Protein AF-A0A5C7R2Q8-F1 (afdb_monomer)

Solvent-accessible surface area (backbone atoms only — not comparable to full-atom values): 9046 Å² total; per-residue (Å²): 126,73,65,64,56,55,52,52,51,53,49,50,52,48,51,50,43,50,54,53,46,54,55,40,48,54,55,32,53,50,20,49,47,25,50,76,42,34,83,76,64,51,53,68,67,63,55,55,30,67,73,43,71,76,61,52,45,77,63,68,60,61,54,58,55,49,53,50,51,49,53,52,52,52,59,59,52,76,73,58,88,85,79,96,64,90,49,77,78,53,52,53,60,50,47,55,49,48,52,57,73,64,45,85,64,51,73,67,57,47,50,54,50,45,54,55,50,50,58,47,52,49,51,49,47,27,49,53,20,48,52,51,30,53,53,33,51,51,52,48,51,52,44,47,65,56,43,51,60,52,51,51,49,54,52,50,39,58,74,68,76,101

pLDDT: mean 80.29, std 17.43, range [36.62, 96.81]

Sequence (162 aa):
MKKTILEIYALAVCFAAVVCATVTLGFGLWSVLEIAMPEFTINGYTYARYQDNESFRPNKRRCADEDVAIAEATAATAATDGAATTADLTADANADKRARDCRMLSDIEITAEREKAWGRELREERRDGLQALVRCLLILLVNLLVFLPHWLLAKRARAAGI

Structure (mmCIF, N/CA/C/O backbone):
data_AF-A0A5C7R2Q8-F1
#
_entry.id   AF-A0A5C7R2Q8-F1
#
loop_
_atom_site.group_PDB
_atom_site.id
_atom_site.type_symbol
_atom_site.label_atom_id
_atom_site.label_alt_id
_atom_site.label_comp_id
_atom_site.label_asym_id
_atom_site.label_entity_id
_atom_site.label_seq_id
_atom_site.pdbx_PDB_ins_code
_atom_site.Cartn_x
_atom_site.Cartn_y
_atom_site.Cartn_z
_atom_site.occupancy
_atom_site.B_iso_or_equiv
_atom_site.auth_seq_id
_atom_site.auth_comp_id
_atom_site.auth_asym_id
_atom_site.auth_atom_id
_atom_site.pdbx_PDB_model_num
ATOM 1 N N . MET A 1 1 ? -32.222 -1.469 36.023 1.00 54.12 1 MET A N 1
ATOM 2 C CA . MET A 1 1 ? -32.206 -2.170 34.717 1.00 54.12 1 MET A CA 1
ATOM 3 C C . MET A 1 1 ? -31.692 -1.336 33.533 1.00 54.12 1 MET A C 1
ATOM 5 O O . MET A 1 1 ? -31.262 -1.934 32.566 1.00 54.12 1 MET A O 1
ATOM 9 N N . LYS A 1 2 ? -31.661 0.011 33.568 1.00 62.16 2 LYS A N 1
ATOM 10 C CA . LYS A 1 2 ? -31.110 0.822 32.451 1.00 62.16 2 LYS A CA 1
ATOM 11 C C . LYS A 1 2 ? -29.568 0.883 32.398 1.00 62.16 2 LYS A C 1
ATOM 13 O O . LYS A 1 2 ? -29.010 1.190 31.355 1.00 62.16 2 LYS A O 1
ATOM 18 N N . LYS A 1 3 ? -28.889 0.587 33.516 1.00 69.50 3 LYS A N 1
ATOM 19 C CA . LYS A 1 3 ? -27.421 0.665 33.647 1.00 69.50 3 LYS A CA 1
ATOM 20 C C . LYS A 1 3 ? -26.686 -0.446 32.881 1.00 69.50 3 LYS A C 1
ATOM 22 O O . LYS A 1 3 ? -25.746 -0.148 32.161 1.00 69.50 3 LYS A O 1
ATOM 27 N N . THR A 1 4 ? -27.192 -1.680 32.929 1.00 82.25 4 THR A N 1
ATOM 28 C CA . THR A 1 4 ? -26.605 -2.835 32.222 1.00 82.25 4 THR A CA 1
ATOM 29 C C . THR A 1 4 ? -26.627 -2.676 30.701 1.00 82.25 4 THR A C 1
ATOM 31 O O . THR A 1 4 ? -25.724 -3.128 30.010 1.00 82.25 4 THR A O 1
ATOM 34 N N . ILE A 1 5 ? -27.636 -1.987 30.163 1.00 85.81 5 ILE A N 1
ATOM 35 C CA . ILE A 1 5 ? -27.755 -1.730 28.725 1.00 85.81 5 ILE A CA 1
ATOM 36 C C . ILE A 1 5 ? -26.611 -0.822 28.238 1.00 85.81 5 ILE A C 1
ATOM 38 O O . ILE A 1 5 ? -25.979 -1.120 27.229 1.00 85.81 5 ILE A O 1
ATOM 42 N N . LEU A 1 6 ? -26.301 0.252 28.975 1.00 82.19 6 LEU A N 1
ATOM 43 C CA . LEU A 1 6 ? -25.202 1.171 28.648 1.00 82.19 6 LEU A CA 1
ATOM 44 C C . LEU A 1 6 ? -23.828 0.486 28.689 1.00 82.19 6 LEU A C 1
ATOM 46 O O . LEU A 1 6 ? -22.990 0.757 27.832 1.00 82.19 6 LEU A O 1
ATOM 50 N N . GLU A 1 7 ? -23.605 -0.417 29.644 1.00 83.19 7 GLU A N 1
ATOM 51 C CA . GLU A 1 7 ? -22.353 -1.178 29.747 1.00 83.19 7 GLU A CA 1
ATOM 52 C C . GLU A 1 7 ? -22.149 -2.122 28.563 1.00 83.19 7 GLU A C 1
ATOM 54 O O . GLU A 1 7 ? -21.062 -2.158 27.983 1.00 83.19 7 GLU A O 1
ATOM 59 N N . ILE A 1 8 ? -23.202 -2.843 28.163 1.00 88.69 8 ILE A N 1
ATOM 60 C CA . ILE A 1 8 ? -23.153 -3.742 27.007 1.00 88.69 8 ILE A CA 1
ATOM 61 C C . ILE A 1 8 ? -22.853 -2.947 25.730 1.00 88.69 8 ILE A C 1
ATOM 63 O O . ILE A 1 8 ? -21.995 -3.361 24.952 1.00 88.69 8 ILE A O 1
ATOM 67 N N . TYR A 1 9 ? -23.480 -1.780 25.536 1.00 88.81 9 TYR A N 1
ATOM 68 C CA . TYR A 1 9 ? -23.174 -0.914 24.392 1.00 88.81 9 TYR A CA 1
ATOM 69 C C . TYR A 1 9 ? -21.724 -0.425 24.404 1.00 88.81 9 TYR A C 1
ATOM 71 O O . TYR A 1 9 ? -21.048 -0.502 23.379 1.00 88.81 9 TYR A O 1
ATOM 79 N N . ALA A 1 10 ? -21.218 0.031 25.553 1.00 86.12 10 ALA A N 1
ATOM 80 C CA . ALA A 1 10 ? -19.840 0.503 25.663 1.00 86.12 10 ALA A CA 1
ATOM 81 C C . ALA A 1 10 ? -18.825 -0.609 25.349 1.00 86.12 10 ALA A C 1
ATOM 83 O O . ALA A 1 10 ? -17.842 -0.367 24.646 1.00 86.12 10 ALA A O 1
ATOM 84 N N . LEU A 1 11 ? -19.073 -1.835 25.823 1.00 87.69 11 LEU A N 1
ATOM 85 C CA . LEU A 1 11 ? -18.235 -2.995 25.517 1.00 87.69 11 LEU A CA 1
ATOM 86 C C . LEU A 1 11 ? -18.319 -3.395 24.041 1.00 87.69 11 LEU A C 1
ATOM 88 O O . LEU A 1 11 ? -17.282 -3.650 23.433 1.00 87.69 11 LEU A O 1
ATOM 92 N N . ALA A 1 12 ? -19.516 -3.403 23.453 1.00 91.06 12 ALA A N 1
ATOM 93 C CA . ALA A 1 12 ? -19.712 -3.744 22.046 1.00 91.06 12 ALA A CA 1
ATOM 94 C C . ALA A 1 12 ? -18.992 -2.760 21.109 1.00 91.06 12 ALA A C 1
ATOM 96 O O . ALA A 1 12 ? -18.298 -3.185 20.185 1.00 91.06 12 ALA A O 1
ATOM 97 N N . VAL A 1 13 ? -19.092 -1.453 21.375 1.00 89.94 13 VAL A N 1
ATOM 98 C CA . VAL A 1 13 ? -18.391 -0.421 20.593 1.00 89.94 13 VAL A CA 1
ATOM 99 C C . VAL A 1 13 ? -16.875 -0.538 20.762 1.00 89.94 13 VAL A C 1
ATOM 101 O O . VAL A 1 13 ? -16.148 -0.475 19.773 1.00 89.94 13 VAL A O 1
ATOM 104 N N . CYS A 1 14 ? -16.386 -0.771 21.985 1.00 90.06 14 CYS A N 1
ATOM 105 C CA . CYS A 1 14 ? -14.962 -1.024 22.222 1.00 90.06 14 CYS A CA 1
ATOM 106 C C . CYS A 1 14 ? -14.464 -2.259 21.463 1.00 90.06 14 CYS A C 1
ATOM 108 O O . CYS A 1 14 ? -13.407 -2.201 20.840 1.00 90.06 14 CYS A O 1
ATOM 110 N N . PHE A 1 15 ? -15.219 -3.358 21.482 1.00 93.06 15 PHE A N 1
ATOM 111 C CA . PHE A 1 15 ? -14.868 -4.572 20.749 1.00 93.06 15 PHE A CA 1
ATOM 112 C C . PHE A 1 15 ? -14.807 -4.317 19.239 1.00 93.06 15 PHE A C 1
ATOM 114 O O . PHE A 1 15 ? -13.812 -4.654 18.599 1.00 93.06 15 PHE A O 1
ATOM 121 N N . ALA A 1 16 ? -15.820 -3.652 18.679 1.00 92.75 16 ALA A N 1
ATOM 122 C CA . ALA A 1 16 ? -15.848 -3.297 17.264 1.00 92.75 16 ALA A CA 1
ATOM 123 C C . ALA A 1 16 ? -14.666 -2.393 16.865 1.00 92.75 16 ALA A C 1
ATOM 125 O O . ALA A 1 16 ? -14.032 -2.634 15.838 1.00 92.75 16 ALA A O 1
ATOM 126 N N . ALA A 1 17 ? -14.325 -1.398 17.691 1.00 92.00 17 ALA A N 1
ATOM 127 C CA . ALA A 1 17 ? -13.184 -0.514 17.455 1.00 92.00 17 ALA A CA 1
ATOM 128 C C . ALA A 1 17 ? -11.849 -1.276 17.471 1.00 92.00 17 ALA A C 1
ATOM 130 O O . ALA A 1 17 ? -10.999 -1.034 16.616 1.00 92.00 17 ALA A O 1
ATOM 131 N N . VAL A 1 18 ? -11.672 -2.228 18.395 1.00 92.56 18 VAL A N 1
ATOM 132 C CA . VAL A 1 18 ? -10.468 -3.073 18.454 1.00 92.56 18 VAL A CA 1
ATOM 133 C C . VAL A 1 18 ? -10.353 -3.942 17.205 1.00 92.56 18 VAL A C 1
ATOM 135 O O . VAL A 1 18 ? -9.305 -3.929 16.567 1.00 92.56 18 VAL A O 1
ATOM 138 N N . VAL A 1 19 ? -11.424 -4.636 16.806 1.00 96.19 19 VAL A N 1
ATOM 139 C CA . VAL A 1 19 ? -11.426 -5.466 15.587 1.00 96.19 19 VAL A CA 1
ATOM 140 C C . VAL A 1 19 ? -11.104 -4.622 14.351 1.00 96.19 19 VAL A C 1
ATOM 142 O O . VAL A 1 19 ? -10.249 -4.999 13.548 1.00 96.19 19 VAL A O 1
ATOM 145 N N . CYS A 1 20 ? -11.734 -3.452 14.221 1.00 94.62 20 CYS A N 1
ATOM 146 C CA . CYS A 1 20 ? -11.473 -2.518 13.128 1.00 94.62 20 CYS A CA 1
ATOM 147 C C . CYS A 1 20 ? -10.007 -2.051 13.111 1.00 94.62 20 CYS A C 1
ATOM 149 O O . CYS A 1 20 ? -9.361 -2.055 12.058 1.00 94.62 20 CYS A O 1
ATOM 151 N N . ALA A 1 21 ? -9.448 -1.710 14.275 1.00 92.75 21 ALA A N 1
ATOM 152 C CA . ALA A 1 21 ? -8.049 -1.318 14.404 1.00 92.75 21 ALA A CA 1
ATOM 153 C C . ALA A 1 21 ? -7.090 -2.461 14.032 1.00 92.75 21 ALA A C 1
ATOM 155 O O . ALA A 1 21 ? -6.118 -2.218 13.321 1.00 92.75 21 ALA A O 1
ATOM 156 N N . THR A 1 22 ? -7.371 -3.703 14.441 1.00 96.38 22 THR A N 1
ATOM 157 C CA . THR A 1 22 ? -6.558 -4.879 14.087 1.00 96.38 22 THR A CA 1
ATOM 158 C C . THR A 1 22 ? -6.521 -5.107 12.579 1.00 96.38 22 THR A C 1
ATOM 160 O O . THR A 1 22 ? -5.442 -5.272 12.012 1.00 96.38 22 THR A O 1
ATOM 163 N N . VAL A 1 23 ? -7.679 -5.068 11.914 1.00 96.69 23 VAL A N 1
ATOM 164 C CA . VAL A 1 23 ? -7.761 -5.227 10.453 1.00 96.69 23 VAL A CA 1
ATOM 165 C C . VAL A 1 23 ? -7.007 -4.098 9.743 1.00 96.69 23 VAL A C 1
ATOM 167 O O . VAL A 1 23 ? -6.206 -4.355 8.847 1.00 96.69 23 VAL A O 1
ATOM 170 N N . THR A 1 24 ? -7.192 -2.853 10.190 1.00 95.75 24 THR A N 1
ATOM 171 C CA . THR A 1 24 ? -6.506 -1.682 9.617 1.00 95.75 24 THR A CA 1
ATOM 172 C C . THR A 1 24 ? -4.989 -1.757 9.803 1.00 95.75 24 THR A C 1
ATOM 174 O O . THR A 1 24 ? -4.243 -1.396 8.897 1.00 95.75 24 THR A O 1
ATOM 177 N N . LEU A 1 25 ? -4.513 -2.264 10.944 1.00 94.31 25 LEU A N 1
ATOM 178 C CA . LEU A 1 25 ? -3.086 -2.491 11.183 1.00 94.31 25 LEU A CA 1
ATOM 179 C C . LEU A 1 25 ? -2.500 -3.541 10.238 1.00 94.31 25 LEU A C 1
ATOM 181 O O . LEU A 1 25 ? -1.382 -3.352 9.768 1.00 94.31 25 LEU A O 1
ATOM 185 N N . GLY A 1 26 ? -3.244 -4.605 9.921 1.00 95.50 26 GLY A N 1
ATOM 186 C CA . GLY A 1 26 ? -2.819 -5.597 8.930 1.00 95.50 26 GLY A CA 1
ATOM 187 C C . GLY A 1 26 ? -2.566 -4.967 7.557 1.00 95.50 26 GLY A C 1
ATOM 188 O O . GLY A 1 26 ? -1.489 -5.134 6.985 1.00 95.50 26 GLY A O 1
ATOM 189 N N . PHE A 1 27 ? -3.515 -4.163 7.070 1.00 94.25 27 PHE A N 1
ATOM 190 C CA . PHE A 1 27 ? -3.357 -3.424 5.811 1.00 94.25 27 PHE A CA 1
ATOM 191 C C . PHE A 1 27 ? -2.250 -2.365 5.874 1.00 94.25 27 PHE A C 1
ATOM 193 O O . PHE A 1 27 ? -1.485 -2.206 4.922 1.00 94.25 27 PHE A O 1
ATOM 200 N N . GLY A 1 28 ? -2.126 -1.662 7.001 1.00 94.44 28 GLY A N 1
ATOM 201 C CA . GLY A 1 28 ? -1.070 -0.674 7.210 1.00 94.44 28 GLY A CA 1
ATOM 202 C C . GLY A 1 28 ? 0.323 -1.301 7.175 1.00 94.44 28 GLY A C 1
ATOM 203 O O . GLY A 1 28 ? 1.227 -0.747 6.554 1.00 94.44 28 GLY A O 1
ATOM 204 N N . LEU A 1 29 ? 0.489 -2.482 7.776 1.00 95.25 29 LEU A N 1
ATOM 205 C CA . LEU A 1 29 ? 1.751 -3.219 7.748 1.00 95.25 29 LEU A CA 1
ATOM 206 C C . LEU A 1 29 ? 2.108 -3.672 6.329 1.00 95.25 29 LEU A C 1
ATOM 208 O O . LEU A 1 29 ? 3.256 -3.518 5.918 1.00 95.25 29 LEU A O 1
ATOM 212 N N . TRP A 1 30 ? 1.128 -4.168 5.568 1.00 93.69 30 TRP A N 1
ATOM 213 C CA . TRP A 1 30 ? 1.326 -4.489 4.153 1.00 93.69 30 TRP A CA 1
ATOM 214 C C . TRP A 1 30 ? 1.775 -3.261 3.349 1.00 93.69 30 TRP A C 1
ATOM 216 O O . TRP A 1 30 ? 2.762 -3.325 2.623 1.00 93.69 30 TRP A O 1
ATOM 226 N N . SER A 1 31 ? 1.129 -2.114 3.574 1.00 92.75 31 SER A N 1
ATOM 227 C CA . SER A 1 31 ? 1.487 -0.849 2.915 1.00 92.75 31 SER A CA 1
ATOM 228 C C . SER A 1 31 ? 2.922 -0.409 3.251 1.00 92.75 31 SER A C 1
ATOM 230 O O . SER A 1 31 ? 3.621 0.154 2.415 1.00 92.75 31 SER A O 1
ATOM 232 N N . VAL A 1 32 ? 3.405 -0.680 4.471 1.00 94.12 32 VAL A N 1
ATOM 233 C CA . VAL A 1 32 ? 4.803 -0.406 4.852 1.00 94.12 32 VAL A CA 1
ATOM 234 C C . VAL A 1 32 ? 5.776 -1.311 4.095 1.00 94.12 32 VAL A C 1
ATOM 236 O O . VAL A 1 32 ? 6.825 -0.832 3.662 1.00 94.12 32 VAL A O 1
ATOM 239 N N . LEU A 1 33 ? 5.441 -2.593 3.913 1.00 93.44 33 LEU A N 1
ATOM 240 C CA . LEU A 1 33 ? 6.262 -3.518 3.127 1.00 93.44 33 LEU A CA 1
ATOM 241 C C . LEU A 1 33 ? 6.363 -3.076 1.663 1.00 93.44 33 LEU A C 1
ATOM 243 O O . LEU A 1 33 ? 7.461 -3.080 1.118 1.00 93.44 33 LEU A O 1
ATOM 247 N N . GLU A 1 34 ? 5.260 -2.624 1.068 1.00 92.62 34 GLU A N 1
ATOM 248 C CA . GLU A 1 34 ? 5.205 -2.084 -0.299 1.00 92.62 34 GLU A CA 1
ATOM 249 C C . GLU A 1 34 ? 6.098 -0.843 -0.477 1.00 92.62 34 GLU A C 1
ATOM 251 O O . GLU A 1 34 ? 6.836 -0.718 -1.454 1.00 92.62 34 GLU A O 1
ATOM 256 N N . ILE A 1 35 ? 6.132 0.050 0.517 1.00 93.06 35 ILE A N 1
ATOM 257 C CA . ILE A 1 35 ? 7.005 1.234 0.492 1.00 93.06 35 ILE A CA 1
ATOM 258 C C . ILE A 1 35 ? 8.483 0.848 0.669 1.00 93.06 35 ILE A C 1
ATOM 260 O O . ILE A 1 35 ? 9.359 1.395 -0.011 1.00 93.06 35 ILE A O 1
ATOM 264 N N . ALA A 1 36 ? 8.771 -0.062 1.605 1.00 94.31 36 ALA A N 1
ATOM 265 C CA . ALA A 1 36 ? 10.135 -0.451 1.957 1.00 94.31 36 ALA A CA 1
ATOM 266 C C . ALA A 1 36 ? 10.786 -1.337 0.883 1.00 94.31 36 ALA A C 1
ATOM 268 O O . ALA A 1 36 ? 11.966 -1.161 0.575 1.00 94.31 36 ALA A O 1
ATOM 269 N N . MET A 1 37 ? 10.021 -2.266 0.306 1.00 93.75 37 MET A N 1
ATOM 270 C CA . MET A 1 37 ? 10.486 -3.302 -0.621 1.00 93.75 37 MET A CA 1
ATOM 271 C C . MET A 1 37 ? 9.539 -3.435 -1.832 1.00 93.75 37 MET A C 1
ATOM 273 O O . MET A 1 37 ? 8.933 -4.492 -2.020 1.00 93.75 37 MET A O 1
ATOM 277 N N . PRO A 1 38 ? 9.437 -2.401 -2.692 1.00 92.44 38 PRO A N 1
ATOM 278 C CA . PRO A 1 38 ? 8.518 -2.406 -3.838 1.00 92.44 38 PRO A CA 1
ATOM 279 C C . PRO A 1 38 ? 8.820 -3.513 -4.861 1.00 92.44 38 PRO A C 1
ATOM 281 O O . PRO A 1 38 ? 7.939 -3.950 -5.591 1.00 92.44 38 PRO A O 1
ATOM 284 N N . GLU A 1 39 ? 10.060 -4.015 -4.906 1.00 90.81 39 GLU A N 1
ATOM 285 C CA . GLU A 1 39 ? 10.442 -5.113 -5.804 1.00 90.81 39 GLU A CA 1
ATOM 286 C C . GLU A 1 39 ? 9.777 -6.449 -5.446 1.00 90.81 39 GLU A C 1
ATOM 288 O O . GLU A 1 39 ? 9.640 -7.307 -6.312 1.00 90.81 39 GLU A O 1
ATOM 293 N N . PHE A 1 40 ? 9.368 -6.642 -4.188 1.00 91.44 40 PHE A N 1
ATOM 294 C CA . PHE A 1 40 ? 8.678 -7.861 -3.760 1.00 91.44 40 PHE A CA 1
ATOM 295 C C . PHE A 1 40 ? 7.166 -7.787 -4.004 1.00 91.44 40 PHE A C 1
ATOM 297 O O . PHE A 1 40 ? 6.516 -8.818 -4.163 1.00 91.44 40 PHE A O 1
ATOM 304 N N . THR A 1 41 ? 6.598 -6.579 -4.010 1.00 92.69 41 THR A N 1
ATOM 305 C CA . THR A 1 41 ? 5.151 -6.363 -4.160 1.00 92.69 41 THR A CA 1
ATOM 306 C C . THR A 1 41 ? 4.714 -6.192 -5.607 1.00 92.69 41 THR A C 1
ATOM 308 O O . THR A 1 41 ? 3.554 -6.455 -5.919 1.00 92.69 41 THR A O 1
ATOM 311 N N . ILE A 1 42 ? 5.632 -5.804 -6.493 1.00 94.06 42 ILE A N 1
ATOM 312 C CA . ILE A 1 42 ? 5.355 -5.669 -7.920 1.00 94.06 42 ILE A CA 1
ATOM 313 C C . ILE A 1 42 ? 4.888 -7.000 -8.522 1.00 94.06 42 ILE A C 1
ATOM 315 O O . ILE A 1 42 ? 5.361 -8.083 -8.162 1.00 94.06 42 ILE A O 1
ATOM 319 N N . ASN A 1 43 ? 3.952 -6.941 -9.470 1.00 93.62 43 ASN A N 1
ATOM 320 C CA . ASN A 1 43 ? 3.437 -8.171 -10.062 1.00 93.62 43 ASN A CA 1
ATOM 321 C C . ASN A 1 43 ? 4.539 -8.902 -10.866 1.00 93.62 43 ASN A C 1
ATOM 323 O O . ASN A 1 43 ? 5.389 -8.279 -11.509 1.00 93.62 43 ASN A O 1
ATOM 327 N N . GLY A 1 44 ? 4.488 -10.237 -10.879 1.00 93.38 44 GLY A N 1
ATOM 328 C CA . GLY A 1 44 ? 5.516 -11.061 -11.523 1.00 93.38 44 GLY A CA 1
ATOM 329 C C . GLY A 1 44 ? 5.648 -10.861 -13.038 1.00 93.38 44 GLY A C 1
ATOM 330 O O . GLY A 1 44 ? 6.747 -10.985 -13.569 1.00 93.38 44 GLY A O 1
ATOM 331 N N . TYR A 1 45 ? 4.566 -10.507 -13.736 1.00 91.50 45 TYR A N 1
ATOM 332 C CA . TYR A 1 45 ? 4.601 -10.165 -15.161 1.00 91.50 45 TYR A CA 1
ATOM 333 C C . TYR A 1 45 ? 5.351 -8.851 -15.407 1.00 91.50 45 TYR A C 1
ATOM 335 O O . TYR A 1 45 ? 6.207 -8.786 -16.289 1.00 91.50 45 TYR A O 1
ATOM 343 N N . THR A 1 46 ? 5.079 -7.822 -14.604 1.00 92.12 46 THR A N 1
ATOM 344 C CA . THR A 1 46 ? 5.794 -6.546 -14.665 1.00 92.12 46 THR A CA 1
ATOM 345 C C . THR A 1 46 ? 7.267 -6.759 -14.334 1.00 92.12 46 THR A C 1
ATOM 347 O O . THR A 1 46 ? 8.116 -6.326 -15.106 1.00 92.12 46 THR A O 1
ATOM 350 N N . TYR A 1 47 ? 7.584 -7.505 -13.272 1.00 94.19 47 TYR A N 1
ATOM 351 C CA . TYR A 1 47 ? 8.965 -7.855 -12.928 1.00 94.19 47 TYR A CA 1
ATOM 352 C C . TYR A 1 47 ? 9.692 -8.552 -14.085 1.00 94.19 47 TYR A C 1
ATOM 354 O O . TYR A 1 47 ? 10.744 -8.085 -14.519 1.00 94.19 47 TYR A O 1
ATOM 362 N N . ALA A 1 48 ? 9.112 -9.630 -14.626 1.00 93.12 48 ALA A N 1
ATOM 363 C CA . ALA A 1 48 ? 9.691 -10.399 -15.728 1.00 93.12 48 ALA A CA 1
ATOM 364 C C . ALA A 1 48 ? 9.928 -9.543 -16.980 1.00 93.12 48 ALA A C 1
ATOM 366 O O . ALA A 1 48 ? 10.965 -9.669 -17.627 1.00 93.12 48 ALA A O 1
ATOM 367 N N . ARG A 1 49 ? 9.018 -8.611 -17.285 1.00 91.19 49 ARG A N 1
ATOM 368 C CA . ARG A 1 49 ? 9.142 -7.707 -18.435 1.00 91.19 49 ARG A CA 1
ATOM 369 C C . ARG A 1 49 ? 10.384 -6.811 -18.376 1.00 91.19 49 ARG A C 1
ATOM 371 O O . ARG A 1 49 ? 10.898 -6.437 -19.426 1.00 91.19 49 ARG A O 1
ATOM 378 N N . TYR A 1 50 ? 10.853 -6.452 -17.183 1.00 93.38 50 TYR A N 1
ATOM 379 C CA . TYR A 1 50 ? 12.010 -5.570 -17.002 1.00 93.38 50 TYR A CA 1
ATOM 380 C C . TYR A 1 50 ? 13.341 -6.318 -16.803 1.00 93.38 50 TYR A C 1
ATOM 382 O O . TYR A 1 50 ? 14.375 -5.658 -16.706 1.00 93.38 50 TYR A O 1
ATOM 390 N N . GLN A 1 51 ? 13.352 -7.658 -16.773 1.00 92.94 51 GLN A N 1
ATOM 391 C CA . GLN A 1 51 ? 14.582 -8.442 -16.568 1.00 92.94 51 GLN A CA 1
ATOM 392 C C . GLN A 1 51 ? 15.497 -8.470 -17.792 1.00 92.94 51 GLN A C 1
ATOM 394 O O . GLN A 1 51 ? 16.720 -8.431 -17.663 1.00 92.94 51 GLN A O 1
ATOM 399 N N . ASP A 1 52 ? 14.922 -8.521 -18.990 1.00 91.69 52 ASP A N 1
ATOM 400 C CA . ASP A 1 52 ? 15.684 -8.677 -20.221 1.00 91.69 52 ASP A CA 1
ATOM 401 C C . ASP A 1 52 ? 15.197 -7.712 -21.317 1.00 91.69 52 ASP A C 1
ATOM 403 O O . ASP A 1 52 ? 14.100 -7.151 -21.264 1.00 91.69 52 ASP A O 1
ATOM 407 N N . ASN A 1 53 ? 16.068 -7.436 -22.292 1.00 90.44 53 ASN A N 1
ATOM 408 C CA . ASN A 1 53 ? 15.743 -6.511 -23.380 1.00 90.44 53 ASN A CA 1
ATOM 409 C C . ASN A 1 53 ? 14.752 -7.115 -24.381 1.00 90.44 53 ASN A C 1
ATOM 411 O O . ASN A 1 53 ? 14.059 -6.357 -25.053 1.00 90.44 53 ASN A O 1
ATOM 415 N N . GLU A 1 54 ? 14.664 -8.439 -24.506 1.00 87.31 54 GLU A N 1
ATOM 416 C CA . GLU A 1 54 ? 13.758 -9.089 -25.460 1.00 87.31 54 GLU A CA 1
ATOM 417 C C . GLU A 1 54 ? 12.295 -8.997 -25.006 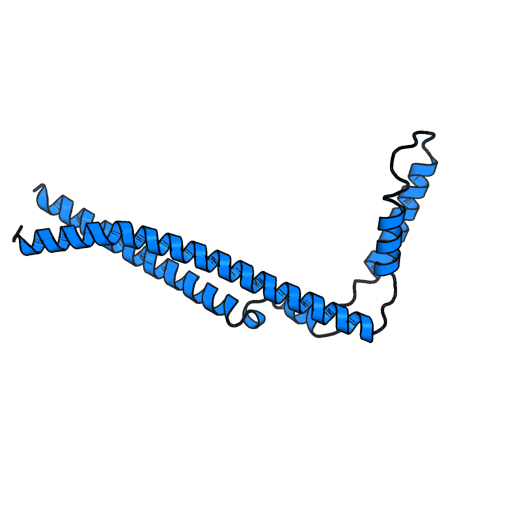1.00 87.31 54 GLU A C 1
ATOM 419 O O . GLU A 1 54 ? 11.421 -8.680 -25.811 1.00 87.31 54 GLU A O 1
ATOM 424 N N . SER A 1 55 ? 12.055 -9.178 -23.711 1.00 87.62 55 SER A N 1
ATOM 425 C CA . SER A 1 55 ? 10.785 -9.051 -23.001 1.00 87.62 55 SER A CA 1
ATOM 426 C C . SER A 1 55 ? 10.346 -7.595 -22.868 1.00 87.62 55 SER A C 1
ATOM 428 O O . SER A 1 55 ? 9.151 -7.296 -22.944 1.00 87.62 55 SER A O 1
ATOM 430 N N . PHE A 1 56 ? 11.293 -6.667 -22.683 1.00 88.25 56 PHE A N 1
ATOM 431 C CA . PHE A 1 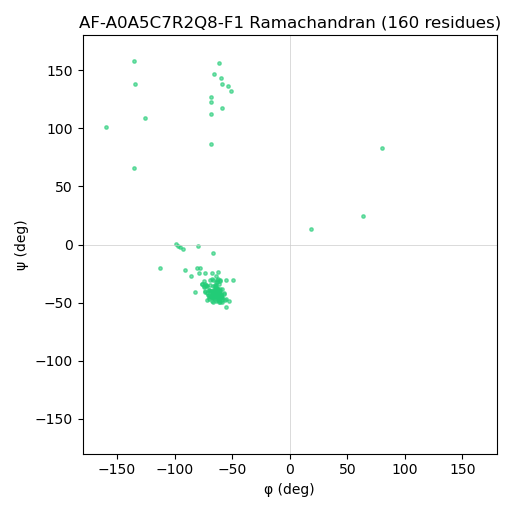56 ? 10.981 -5.239 -22.609 1.00 88.25 56 PHE A CA 1
ATOM 432 C C . PHE A 1 56 ? 10.611 -4.648 -23.975 1.00 88.25 56 PHE A C 1
ATOM 434 O O . PHE A 1 56 ? 9.753 -3.759 -24.043 1.00 88.25 56 PHE A O 1
ATOM 441 N N . ARG A 1 57 ? 11.248 -5.137 -25.052 1.00 83.88 57 ARG A N 1
ATOM 442 C CA . ARG A 1 57 ? 11.072 -4.619 -26.413 1.00 83.88 57 ARG A CA 1
ATOM 443 C C . ARG A 1 57 ? 9.585 -4.539 -26.780 1.00 83.88 57 ARG A C 1
ATOM 445 O O . ARG A 1 57 ? 8.840 -5.503 -26.586 1.00 83.88 57 ARG A O 1
ATOM 452 N N . PRO A 1 58 ? 9.127 -3.404 -27.338 1.00 70.69 58 PRO A N 1
ATOM 453 C CA . PRO A 1 58 ? 7.762 -3.301 -27.824 1.00 70.69 58 PRO A CA 1
ATOM 454 C C . PRO A 1 58 ? 7.509 -4.375 -28.891 1.00 70.69 58 PRO A C 1
ATOM 456 O O . PRO A 1 58 ? 8.360 -4.663 -29.734 1.00 70.69 58 PRO A O 1
ATOM 459 N N . ASN A 1 59 ? 6.333 -5.006 -28.831 1.00 65.44 59 ASN A N 1
ATOM 460 C CA . ASN A 1 59 ? 5.961 -6.072 -29.755 1.00 65.44 59 ASN A CA 1
ATOM 461 C C . ASN A 1 59 ? 5.989 -5.551 -31.202 1.00 65.44 59 ASN A C 1
ATOM 463 O O . ASN A 1 59 ? 5.179 -4.698 -31.561 1.00 65.44 59 ASN A O 1
ATOM 467 N N . LYS A 1 60 ? 6.868 -6.128 -32.035 1.00 58.19 60 LYS A N 1
ATOM 468 C CA . LYS A 1 60 ? 7.011 -5.827 -33.473 1.00 58.19 60 LYS A CA 1
ATOM 469 C C . LYS A 1 60 ? 5.689 -5.828 -34.248 1.00 58.19 60 LYS A C 1
ATOM 471 O O . LYS A 1 60 ? 5.575 -5.098 -35.225 1.00 58.19 60 LYS A O 1
ATOM 476 N N . ARG A 1 61 ? 4.699 -6.632 -33.833 1.00 54.34 61 ARG A N 1
ATOM 477 C CA . ARG A 1 61 ? 3.384 -6.688 -34.499 1.00 54.34 61 ARG A CA 1
ATOM 478 C C . ARG A 1 61 ? 2.639 -5.364 -34.408 1.00 54.34 61 ARG A C 1
ATOM 480 O O . ARG A 1 61 ? 2.017 -4.960 -35.372 1.00 54.34 61 ARG A O 1
ATOM 487 N N . ARG A 1 62 ? 2.781 -4.643 -33.293 1.00 55.56 62 ARG A N 1
ATOM 488 C CA . ARG A 1 62 ? 2.081 -3.374 -33.087 1.00 55.56 62 ARG A CA 1
ATOM 489 C C . ARG A 1 62 ? 2.521 -2.302 -34.086 1.00 55.56 62 ARG A C 1
ATOM 491 O O . ARG A 1 62 ? 1.690 -1.522 -34.502 1.00 55.56 62 ARG A O 1
ATOM 498 N N . CYS A 1 63 ? 3.777 -2.317 -34.526 1.00 57.78 63 CYS A N 1
ATOM 499 C CA . CYS A 1 63 ? 4.253 -1.433 -35.591 1.00 57.78 63 CYS A CA 1
ATOM 500 C C . CYS A 1 63 ? 3.666 -1.828 -36.959 1.00 57.78 63 CYS A C 1
ATOM 502 O O . CYS A 1 63 ? 3.137 -0.981 -37.664 1.00 57.78 63 CYS A O 1
ATOM 504 N N . ALA A 1 64 ? 3.687 -3.122 -37.297 1.00 53.75 64 ALA A N 1
ATOM 505 C CA . ALA A 1 64 ? 3.210 -3.618 -38.591 1.00 53.75 64 ALA A CA 1
ATOM 506 C C . ALA A 1 64 ? 1.681 -3.521 -38.761 1.00 53.75 64 ALA A C 1
ATOM 508 O O . ALA A 1 64 ? 1.202 -3.171 -39.835 1.00 53.75 64 ALA A O 1
ATOM 509 N N . ASP A 1 65 ? 0.914 -3.805 -37.709 1.00 57.38 65 ASP A N 1
ATOM 510 C CA . ASP A 1 65 ? -0.552 -3.766 -37.735 1.00 57.38 65 ASP A CA 1
ATOM 511 C C . ASP A 1 65 ? -1.072 -2.312 -37.734 1.00 57.38 65 ASP A C 1
ATOM 513 O O . ASP A 1 65 ? -2.107 -2.010 -38.328 1.00 57.38 65 ASP A O 1
ATOM 517 N N . GLU A 1 66 ? -0.339 -1.386 -37.104 1.00 56.81 66 GLU A N 1
ATOM 518 C CA . GLU A 1 66 ? -0.665 0.046 -37.075 1.00 56.81 66 GLU A CA 1
ATOM 519 C C . GLU A 1 66 ? -0.321 0.726 -38.415 1.00 56.81 66 GLU A C 1
ATOM 521 O O . GLU A 1 66 ? -1.098 1.558 -38.881 1.00 56.81 66 GLU A O 1
ATOM 526 N N . ASP A 1 67 ? 0.743 0.295 -39.106 1.00 58.03 67 ASP A N 1
ATOM 527 C CA . ASP A 1 67 ? 1.037 0.693 -40.494 1.00 58.03 67 ASP A CA 1
ATOM 528 C C . ASP A 1 67 ? -0.083 0.259 -41.466 1.00 58.03 67 ASP A C 1
ATOM 530 O O . ASP A 1 67 ? -0.486 1.032 -42.341 1.00 58.03 67 ASP A O 1
ATOM 534 N N . VAL A 1 68 ? -0.642 -0.947 -41.283 1.00 60.28 68 VAL A N 1
ATOM 535 C CA . VAL A 1 68 ? -1.792 -1.459 -42.058 1.00 60.28 68 VAL A CA 1
ATOM 536 C C . VAL A 1 68 ? -3.062 -0.653 -41.760 1.00 60.28 68 VAL A C 1
ATOM 538 O O . VAL A 1 68 ? -3.737 -0.211 -42.688 1.00 60.28 68 VAL A O 1
ATOM 541 N N . ALA A 1 69 ? -3.358 -0.375 -40.487 1.00 59.84 69 ALA A N 1
ATOM 542 C CA . ALA A 1 69 ? -4.523 0.422 -40.097 1.00 59.84 69 ALA A CA 1
ATOM 543 C C . ALA A 1 69 ? -4.435 1.884 -40.582 1.00 59.84 69 ALA A C 1
ATOM 545 O O . ALA A 1 69 ? -5.445 2.484 -40.954 1.00 59.84 69 ALA A O 1
ATOM 546 N N . ILE A 1 70 ? -3.233 2.471 -40.618 1.00 61.19 70 ILE A N 1
ATOM 547 C CA . ILE A 1 70 ? -3.008 3.814 -41.173 1.00 61.19 70 ILE A CA 1
ATOM 548 C C . ILE A 1 70 ? -3.167 3.802 -42.697 1.00 61.19 70 ILE A C 1
ATOM 550 O O . ILE A 1 70 ? -3.755 4.741 -43.237 1.00 61.19 70 ILE A O 1
ATOM 554 N N . ALA A 1 71 ? -2.698 2.762 -43.394 1.00 60.00 71 ALA A N 1
ATOM 555 C CA . ALA A 1 71 ? -2.923 2.596 -44.832 1.00 60.00 71 ALA A CA 1
ATOM 556 C C . ALA A 1 71 ?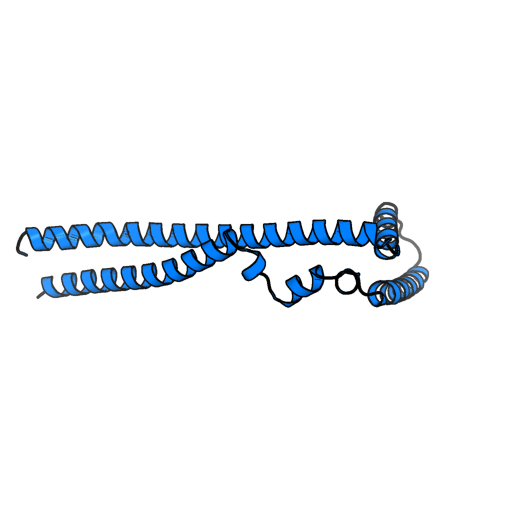 -4.423 2.481 -45.164 1.00 60.00 71 ALA A C 1
ATOM 558 O O . ALA A 1 71 ? -4.900 3.112 -46.107 1.00 60.00 71 ALA A O 1
ATOM 559 N N . GLU A 1 72 ? -5.190 1.759 -44.346 1.00 58.72 72 GLU A N 1
ATOM 560 C CA . GLU A 1 72 ? -6.648 1.661 -44.487 1.00 58.72 72 GLU A CA 1
ATOM 561 C C . GLU A 1 72 ? -7.349 2.998 -44.186 1.00 58.72 72 GLU A C 1
ATOM 563 O O . GLU A 1 72 ? -8.227 3.424 -44.938 1.00 58.72 72 GLU A O 1
ATOM 568 N N . ALA A 1 73 ? -6.931 3.717 -43.139 1.00 57.44 73 ALA A N 1
ATOM 569 C CA . ALA A 1 73 ? -7.498 5.020 -42.785 1.00 57.44 73 ALA A CA 1
ATOM 570 C C . ALA A 1 73 ? -7.144 6.135 -43.794 1.00 57.44 73 ALA A C 1
ATOM 572 O O . ALA A 1 73 ? -7.971 7.014 -44.056 1.00 57.44 73 ALA A O 1
ATOM 573 N N . THR A 1 74 ? -5.945 6.103 -44.390 1.00 59.72 74 THR A N 1
ATOM 574 C CA . THR A 1 74 ? -5.534 7.029 -45.466 1.00 59.72 74 THR A CA 1
ATOM 575 C C . THR A 1 74 ? -6.233 6.713 -46.789 1.00 59.72 74 THR A C 1
ATOM 577 O O . THR A 1 74 ? -6.659 7.637 -47.483 1.00 59.72 74 THR A O 1
ATOM 580 N N . ALA A 1 75 ? -6.470 5.434 -47.099 1.00 56.53 75 ALA A N 1
ATOM 581 C CA . ALA A 1 75 ? -7.315 5.030 -48.226 1.00 56.53 75 ALA A CA 1
ATOM 582 C C . ALA A 1 75 ? -8.786 5.461 -48.045 1.00 56.53 75 ALA A C 1
ATOM 584 O O . ALA A 1 75 ? -9.425 5.874 -49.010 1.00 56.53 75 ALA A O 1
ATOM 585 N N . ALA A 1 76 ? -9.313 5.427 -46.815 1.00 54.12 76 ALA A N 1
ATOM 586 C CA . ALA A 1 76 ? -10.672 5.875 -46.504 1.00 54.12 76 ALA A CA 1
ATOM 587 C C . ALA A 1 76 ? -10.840 7.409 -46.529 1.00 54.12 76 ALA A C 1
ATOM 589 O O . ALA A 1 76 ? -11.891 7.902 -46.934 1.00 54.12 76 ALA A O 1
ATOM 590 N N . THR A 1 77 ? -9.818 8.178 -46.135 1.00 52.50 77 THR A N 1
ATOM 591 C CA . THR A 1 77 ? -9.853 9.658 -46.150 1.00 52.50 77 THR A CA 1
ATOM 592 C C . THR A 1 77 ? -9.617 10.257 -47.538 1.00 52.50 77 THR A C 1
ATOM 594 O O . THR A 1 77 ? -10.144 11.330 -47.825 1.00 52.50 77 THR A O 1
ATOM 597 N N . ALA A 1 78 ? -8.933 9.544 -48.442 1.00 51.19 78 ALA A N 1
ATOM 598 C CA . ALA A 1 78 ? -8.812 9.924 -49.854 1.00 51.19 78 ALA A CA 1
ATOM 599 C C . ALA A 1 78 ? -10.145 9.866 -50.637 1.00 51.19 78 ALA A C 1
ATOM 601 O O . ALA A 1 78 ? -10.197 10.302 -51.784 1.00 51.19 78 ALA A O 1
ATOM 602 N N . ALA A 1 79 ? -11.219 9.345 -50.028 1.00 51.59 79 ALA A N 1
ATOM 603 C CA . ALA A 1 79 ? -12.552 9.248 -50.624 1.00 51.59 79 ALA A CA 1
ATOM 604 C C . ALA A 1 79 ? -13.526 10.368 -50.190 1.00 51.59 79 ALA A C 1
ATOM 606 O O . ALA A 1 79 ? -14.677 10.368 -50.628 1.00 51.59 79 ALA A O 1
ATOM 607 N N . THR A 1 80 ? -13.105 11.320 -49.347 1.00 50.97 80 THR A N 1
ATOM 608 C CA . THR A 1 80 ? -13.950 12.439 -48.885 1.00 50.97 80 THR A CA 1
ATOM 609 C C . THR A 1 80 ? -13.290 13.789 -49.152 1.00 50.97 80 THR A C 1
ATOM 611 O O . THR A 1 80 ? -12.325 14.160 -48.485 1.00 50.97 80 THR A O 1
ATOM 614 N N . ASP A 1 81 ? -13.833 14.535 -50.113 1.00 43.53 81 ASP A N 1
ATOM 615 C CA . ASP A 1 81 ? -13.385 15.880 -50.472 1.00 43.53 81 ASP A CA 1
ATOM 616 C C . ASP A 1 81 ? -13.681 16.913 -49.365 1.00 43.53 81 ASP A C 1
ATOM 618 O O . ASP A 1 81 ? -14.825 17.105 -48.956 1.00 43.53 81 ASP A O 1
ATOM 622 N N . GLY A 1 82 ? -12.639 17.646 -48.956 1.00 51.88 82 GLY A N 1
ATOM 623 C CA . GLY A 1 82 ? -12.723 19.072 -48.620 1.00 51.88 82 GLY A CA 1
ATOM 624 C C . GLY A 1 82 ? -13.270 19.484 -47.247 1.00 51.88 82 GLY A C 1
ATOM 625 O O . GLY A 1 82 ? -14.387 19.979 -47.154 1.00 51.88 82 GLY A O 1
ATOM 626 N N . ALA A 1 83 ? -12.426 19.466 -46.209 1.00 36.62 83 ALA A N 1
ATOM 627 C CA . ALA A 1 83 ? -12.518 20.417 -45.089 1.00 36.62 83 ALA A CA 1
ATOM 628 C C . ALA A 1 83 ? -11.186 20.503 -44.321 1.00 36.62 83 ALA A C 1
ATOM 630 O O . ALA A 1 83 ? -10.857 19.648 -43.500 1.00 36.62 83 ALA A O 1
ATOM 631 N N . ALA A 1 84 ? -10.411 21.559 -44.580 1.00 46.84 84 ALA A N 1
ATOM 632 C CA . ALA A 1 84 ? -9.183 21.858 -43.853 1.00 46.84 84 ALA A CA 1
ATOM 633 C C . ALA A 1 84 ? -9.499 22.264 -42.401 1.00 46.84 84 ALA A C 1
ATOM 635 O O . ALA A 1 84 ? -10.070 23.323 -42.147 1.00 46.84 84 ALA A O 1
ATOM 636 N N . THR A 1 85 ? -9.105 21.432 -41.441 1.00 44.75 85 THR A N 1
ATOM 637 C CA . THR A 1 85 ? -9.062 21.760 -40.006 1.00 44.75 85 THR A CA 1
ATOM 638 C C . THR A 1 85 ? -7.738 21.269 -39.443 1.00 44.75 85 THR A C 1
ATOM 640 O O . THR A 1 85 ? -7.314 20.199 -39.853 1.00 44.75 85 THR A O 1
ATOM 643 N N . THR A 1 86 ? -7.101 22.085 -38.585 1.00 45.28 86 THR A N 1
ATOM 644 C CA . THR A 1 86 ? -6.068 21.871 -37.523 1.00 45.28 86 THR A CA 1
ATOM 645 C C . THR A 1 86 ? -5.186 20.599 -37.468 1.00 45.28 86 THR A C 1
ATOM 647 O O . THR A 1 86 ? -4.509 20.368 -36.468 1.00 45.28 86 THR A O 1
ATOM 650 N N . ALA A 1 87 ? -5.139 19.775 -38.505 1.00 47.84 87 ALA A N 1
ATOM 651 C CA . ALA A 1 87 ? -4.502 18.466 -38.554 1.00 47.84 87 ALA A CA 1
ATOM 652 C C . ALA A 1 87 ? -2.984 18.562 -38.763 1.00 47.84 87 ALA A C 1
ATOM 654 O O . ALA A 1 87 ? -2.257 17.640 -38.408 1.00 47.84 87 ALA A O 1
ATOM 655 N N . ASP A 1 88 ? -2.501 19.694 -39.272 1.00 47.44 88 ASP A N 1
ATOM 656 C CA . ASP A 1 88 ? -1.127 19.840 -39.761 1.00 47.44 88 ASP A CA 1
ATOM 657 C C . ASP A 1 88 ? -0.066 19.806 -38.637 1.00 47.44 88 ASP A C 1
ATOM 659 O O . ASP A 1 88 ? 1.019 19.275 -38.829 1.00 47.44 88 ASP A O 1
ATOM 663 N N . LEU A 1 89 ? -0.413 20.263 -37.422 1.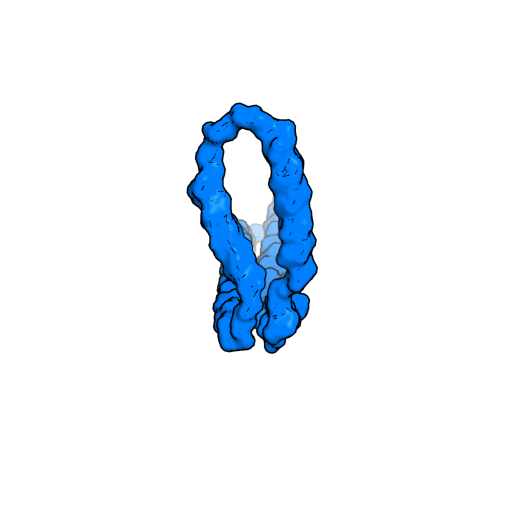00 47.31 89 LEU A N 1
ATOM 664 C CA . LEU A 1 89 ? 0.472 20.271 -36.235 1.00 47.31 89 LEU A CA 1
ATOM 665 C C . LEU A 1 89 ? 0.272 19.078 -35.279 1.00 47.31 89 LEU A C 1
ATOM 667 O O . LEU A 1 89 ? 0.881 19.009 -34.214 1.00 47.31 89 LEU A O 1
ATOM 671 N N . THR A 1 90 ? -0.670 18.180 -35.576 1.00 48.50 90 THR A N 1
ATOM 672 C CA . THR A 1 90 ? -0.870 16.945 -34.789 1.00 48.50 90 THR A CA 1
ATOM 673 C C . THR A 1 90 ? -0.504 15.702 -35.591 1.00 48.50 90 THR A C 1
ATOM 675 O O . THR A 1 90 ? -0.203 14.660 -35.004 1.00 48.50 90 THR A O 1
ATOM 678 N N . ALA A 1 91 ? -0.475 15.803 -36.922 1.00 51.62 91 ALA A N 1
ATOM 679 C CA . ALA A 1 91 ? 0.053 14.773 -37.800 1.00 51.62 91 ALA A CA 1
ATOM 680 C C . ALA A 1 91 ? 1.578 14.628 -37.659 1.00 51.62 91 ALA A C 1
ATOM 682 O O . ALA A 1 91 ? 2.068 13.500 -37.605 1.00 51.62 91 ALA A O 1
ATOM 683 N N . ASP A 1 92 ? 2.318 15.732 -37.518 1.00 53.53 92 ASP A N 1
ATOM 684 C CA . ASP A 1 92 ? 3.783 15.747 -37.395 1.00 53.53 92 ASP A CA 1
ATOM 685 C C . ASP A 1 92 ? 4.279 15.175 -36.050 1.00 53.53 92 ASP A C 1
ATOM 687 O O . ASP A 1 92 ? 5.146 14.299 -36.029 1.00 53.53 92 ASP A O 1
ATOM 691 N N . ALA A 1 93 ? 3.667 15.561 -34.928 1.00 55.38 93 ALA A N 1
ATOM 692 C CA . ALA A 1 93 ? 4.007 15.071 -33.593 1.00 55.38 93 ALA A CA 1
ATOM 693 C C . ALA A 1 93 ? 3.679 13.577 -33.424 1.00 55.38 93 ALA A C 1
ATOM 695 O O . ALA A 1 93 ? 4.418 12.837 -32.765 1.00 55.38 93 ALA A O 1
ATOM 696 N N . ASN A 1 94 ? 2.590 13.112 -34.046 1.00 58.03 94 ASN A N 1
ATOM 697 C CA . ASN A 1 94 ? 2.237 11.695 -34.066 1.00 58.03 94 ASN A CA 1
ATOM 698 C C . ASN A 1 94 ? 3.135 10.894 -35.018 1.00 58.03 94 ASN A C 1
ATOM 700 O O . ASN A 1 94 ? 3.487 9.767 -34.681 1.00 58.03 94 ASN A O 1
ATOM 704 N N . ALA A 1 95 ? 3.555 11.454 -36.156 1.00 56.00 95 ALA A N 1
ATOM 705 C CA . ALA A 1 95 ? 4.500 10.809 -37.068 1.00 56.00 95 ALA A CA 1
ATOM 706 C C . ALA A 1 95 ? 5.903 10.667 -36.450 1.00 56.00 95 ALA A C 1
ATOM 708 O O . ALA A 1 95 ? 6.489 9.592 -36.526 1.00 56.00 95 ALA A O 1
ATOM 709 N N . ASP A 1 96 ? 6.408 11.695 -35.763 1.00 59.56 96 ASP A N 1
ATOM 710 C CA . ASP A 1 96 ? 7.692 11.656 -35.044 1.00 59.56 96 ASP A CA 1
ATOM 711 C C . ASP A 1 96 ? 7.658 10.660 -33.869 1.00 59.56 96 ASP A C 1
ATOM 713 O O . ASP A 1 96 ? 8.592 9.889 -33.643 1.00 59.56 96 ASP A O 1
ATOM 717 N N . LYS A 1 97 ? 6.536 10.594 -33.142 1.00 59.53 97 LYS A N 1
ATOM 718 C CA . LYS A 1 97 ? 6.319 9.569 -32.112 1.00 59.53 97 LYS A CA 1
ATOM 719 C C . LYS A 1 97 ? 6.272 8.151 -32.703 1.00 59.53 97 LYS A C 1
ATOM 721 O O . LYS A 1 97 ? 6.936 7.273 -32.167 1.00 59.53 97 LYS A O 1
ATOM 726 N N . ARG A 1 98 ? 5.573 7.938 -33.823 1.00 58.22 98 ARG A N 1
ATOM 727 C CA . ARG A 1 98 ? 5.512 6.644 -34.536 1.00 58.22 98 ARG A CA 1
ATOM 728 C C . ARG A 1 98 ? 6.875 6.218 -35.077 1.00 58.22 98 ARG A C 1
ATOM 730 O O . ARG A 1 98 ? 7.264 5.068 -34.923 1.00 58.22 98 ARG A O 1
ATOM 737 N N . ALA A 1 99 ? 7.632 7.150 -35.651 1.00 56.19 99 ALA A N 1
ATOM 738 C CA . ALA A 1 99 ? 8.983 6.894 -36.135 1.00 56.19 99 ALA 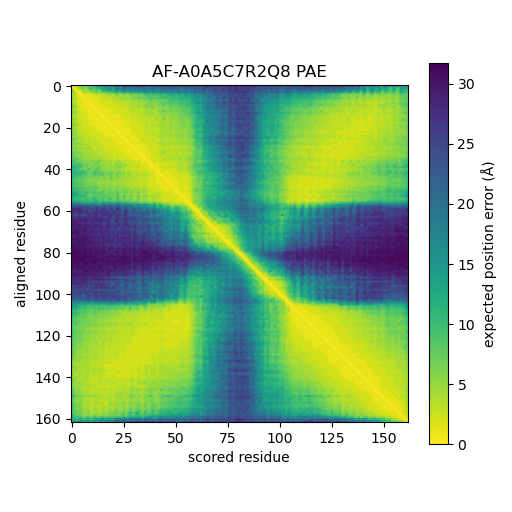A CA 1
ATOM 739 C C . ALA A 1 99 ? 9.948 6.544 -34.990 1.00 56.19 99 ALA A C 1
ATOM 741 O O . ALA A 1 99 ? 10.807 5.687 -35.178 1.00 56.19 99 ALA A O 1
ATOM 742 N N . ARG A 1 100 ? 9.790 7.151 -33.800 1.00 58.44 100 ARG A N 1
ATOM 743 C CA . ARG A 1 100 ? 10.509 6.747 -32.577 1.00 58.44 100 ARG A CA 1
ATOM 744 C C . ARG A 1 100 ? 10.103 5.355 -32.097 1.00 58.44 100 ARG A C 1
ATOM 746 O O . ARG A 1 100 ? 10.988 4.554 -31.818 1.00 58.44 100 ARG A O 1
ATOM 753 N N . ASP A 1 101 ? 8.805 5.063 -32.053 1.00 58.69 101 ASP A N 1
ATOM 754 C CA . ASP A 1 101 ? 8.269 3.775 -31.592 1.00 58.69 101 ASP A CA 1
ATOM 755 C C . ASP A 1 101 ? 8.654 2.612 -32.541 1.00 58.69 101 ASP A C 1
ATOM 757 O O . ASP A 1 101 ? 8.870 1.489 -32.087 1.00 58.69 101 ASP A O 1
ATOM 761 N N . CYS A 1 102 ? 8.806 2.884 -33.845 1.00 57.59 102 CYS A N 1
ATOM 762 C CA . CYS A 1 102 ? 9.261 1.930 -34.869 1.00 57.59 102 CYS A CA 1
ATOM 763 C C . CYS A 1 102 ? 10.781 1.950 -35.110 1.00 57.59 102 CYS A C 1
ATOM 765 O O . CYS A 1 102 ? 11.294 1.147 -35.899 1.00 57.59 102 CYS A O 1
ATOM 767 N N . ARG A 1 103 ? 11.530 2.849 -34.456 1.00 64.31 103 ARG A N 1
ATOM 768 C CA . ARG A 1 103 ? 12.991 2.848 -34.541 1.00 64.31 103 ARG A CA 1
ATOM 769 C C . ARG A 1 103 ? 13.474 1.601 -33.821 1.00 64.31 103 ARG A C 1
ATOM 771 O O . ARG A 1 103 ? 13.188 1.406 -32.643 1.00 64.31 103 ARG A O 1
ATOM 778 N N . MET A 1 104 ? 14.225 0.754 -34.520 1.00 66.81 104 MET A N 1
ATOM 779 C CA . MET A 1 104 ? 14.938 -0.341 -33.874 1.00 66.81 104 MET A CA 1
ATOM 780 C C . MET A 1 104 ? 16.040 0.291 -33.017 1.00 66.81 104 MET A C 1
ATOM 782 O O . MET A 1 104 ? 17.146 0.542 -33.491 1.00 66.81 104 MET A O 1
ATOM 786 N N . LEU A 1 105 ? 15.674 0.657 -31.788 1.00 72.56 105 LEU A N 1
ATOM 787 C CA . LEU A 1 105 ? 16.582 1.182 -30.783 1.00 72.56 105 LEU A CA 1
ATOM 788 C C . LEU A 1 105 ? 17.732 0.187 -30.634 1.00 72.56 105 LEU A C 1
ATOM 790 O O . LEU A 1 105 ? 17.530 -1.033 -30.624 1.00 72.56 105 LEU A O 1
ATOM 794 N N . SER A 1 106 ? 18.946 0.713 -30.560 1.00 82.12 106 SER A N 1
ATOM 795 C CA . SER A 1 106 ? 20.110 -0.107 -30.249 1.00 82.12 106 SER A CA 1
ATOM 796 C C . SER A 1 106 ? 19.950 -0.734 -28.861 1.00 82.12 106 SER A C 1
ATOM 798 O O . SER A 1 106 ? 19.253 -0.197 -28.000 1.00 82.12 106 SER A O 1
ATOM 800 N N . ASP A 1 107 ? 20.623 -1.856 -28.600 1.00 85.81 107 ASP A N 1
ATOM 801 C CA . ASP A 1 107 ? 20.538 -2.522 -27.291 1.00 85.81 107 ASP A CA 1
ATOM 802 C C . ASP A 1 107 ? 20.907 -1.602 -26.119 1.00 85.81 107 ASP A C 1
ATOM 804 O O . ASP A 1 107 ? 20.356 -1.734 -25.026 1.00 85.81 107 ASP A O 1
ATOM 808 N N . ILE A 1 108 ? 21.795 -0.633 -26.356 1.00 88.62 108 ILE A N 1
ATOM 809 C CA . ILE A 1 108 ? 22.182 0.382 -25.372 1.00 88.62 108 ILE A CA 1
ATOM 810 C C . ILE A 1 108 ? 21.007 1.319 -25.068 1.00 88.62 108 ILE A C 1
ATOM 812 O O . ILE A 1 108 ? 20.692 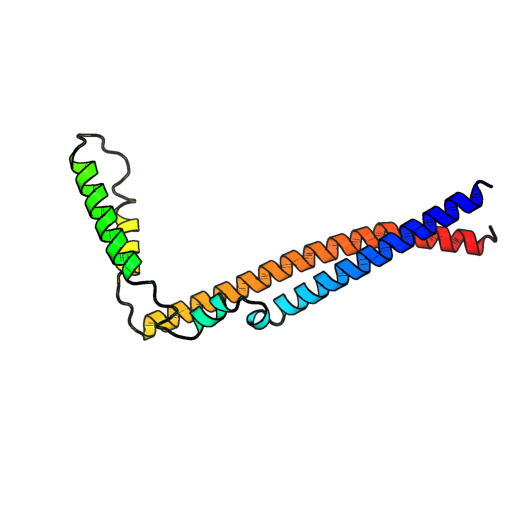1.547 -23.900 1.00 88.62 108 ILE A O 1
ATOM 816 N N . GLU A 1 109 ? 20.334 1.835 -26.098 1.00 87.38 109 GLU A N 1
ATOM 817 C CA . GLU A 1 109 ? 19.175 2.717 -25.923 1.00 87.38 109 GLU A CA 1
ATOM 818 C C . GLU A 1 109 ? 18.014 1.977 -25.235 1.00 87.38 109 GLU A C 1
ATOM 820 O O . GLU A 1 109 ? 17.415 2.515 -24.305 1.00 87.38 109 GLU A O 1
ATOM 825 N N . ILE A 1 110 ? 17.756 0.717 -25.608 1.00 87.81 110 ILE A N 1
ATOM 826 C CA . ILE A 1 110 ? 16.718 -0.124 -24.981 1.00 87.81 110 ILE A CA 1
ATOM 827 C C . ILE A 1 110 ? 17.018 -0.350 -23.501 1.00 87.81 110 ILE A C 1
ATOM 829 O O . ILE A 1 110 ? 16.124 -0.233 -22.664 1.00 87.81 110 ILE A O 1
ATOM 833 N N . THR A 1 111 ? 18.275 -0.642 -23.166 1.00 92.25 111 THR A N 1
ATOM 834 C CA . THR A 1 111 ? 18.700 -0.842 -21.775 1.00 92.25 111 THR A CA 1
ATOM 835 C C . THR A 1 111 ? 18.442 0.416 -20.945 1.00 92.25 111 THR A C 1
ATOM 837 O O . THR A 1 111 ? 17.855 0.333 -19.865 1.00 92.25 111 THR A O 1
ATOM 840 N N . ALA A 1 112 ? 18.794 1.590 -21.477 1.00 92.31 112 ALA A N 1
ATOM 841 C CA . ALA A 1 112 ? 18.566 2.866 -20.806 1.00 92.31 112 ALA A CA 1
ATOM 842 C C . ALA A 1 112 ? 17.068 3.173 -20.617 1.00 92.31 112 ALA A C 1
ATOM 844 O O . ALA A 1 112 ? 16.647 3.641 -19.554 1.00 92.31 112 ALA A O 1
ATOM 845 N N . GLU A 1 113 ? 16.234 2.895 -21.623 1.00 90.50 113 GLU A N 1
ATOM 846 C CA . GLU A 1 113 ? 14.783 3.073 -21.512 1.00 90.50 113 GLU A CA 1
ATOM 847 C C . GLU A 1 113 ? 14.145 2.106 -20.515 1.00 90.50 113 GLU A C 1
ATOM 849 O O . GLU A 1 113 ? 13.281 2.521 -19.735 1.00 90.50 113 GLU A O 1
ATOM 854 N N . ARG A 1 114 ? 14.595 0.848 -20.499 1.00 93.12 114 ARG A N 1
ATOM 855 C CA . ARG A 1 114 ? 14.141 -0.188 -19.567 1.00 93.12 114 ARG A CA 1
ATOM 856 C C . ARG A 1 114 ? 14.421 0.210 -18.125 1.00 93.12 114 ARG A C 1
ATOM 858 O O . ARG A 1 114 ? 13.506 0.183 -17.310 1.00 93.12 114 ARG A O 1
ATOM 865 N N . GLU A 1 115 ? 15.641 0.644 -17.816 1.00 94.81 115 GLU A N 1
ATOM 866 C CA . GLU A 1 115 ? 16.016 1.109 -16.472 1.00 94.81 115 GLU A CA 1
ATO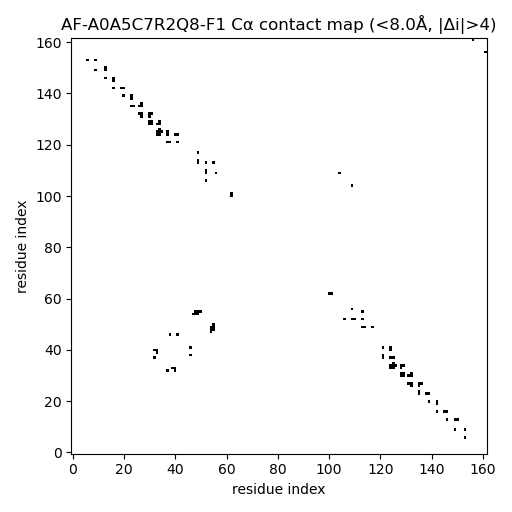M 867 C C . GLU A 1 115 ? 15.205 2.338 -16.046 1.00 94.81 115 GLU A C 1
ATOM 869 O O . GLU A 1 115 ? 14.717 2.426 -14.914 1.00 94.81 115 GLU A O 1
ATOM 874 N N . LYS A 1 116 ? 14.990 3.279 -16.972 1.00 95.06 116 LYS A N 1
ATOM 875 C CA . LYS A 1 116 ? 14.170 4.467 -16.717 1.00 95.06 116 LYS A CA 1
ATOM 876 C C . LYS A 1 116 ? 12.711 4.105 -16.445 1.00 95.06 116 LYS A C 1
ATOM 878 O O . LYS A 1 116 ? 12.093 4.706 -15.563 1.00 95.06 116 LYS A O 1
ATOM 883 N N . ALA A 1 117 ? 12.154 3.172 -17.21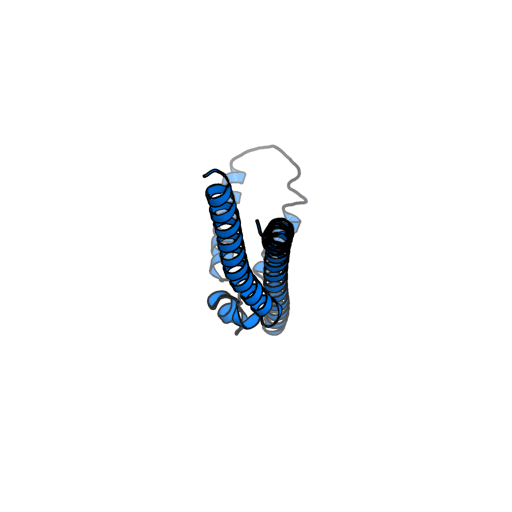2 1.00 92.56 117 ALA A N 1
ATOM 884 C CA . ALA A 1 117 ? 10.788 2.692 -17.056 1.00 92.56 117 ALA A CA 1
ATOM 885 C C . ALA A 1 117 ? 10.617 1.891 -15.760 1.00 92.56 117 ALA A C 1
ATOM 887 O O . ALA A 1 117 ? 9.709 2.197 -14.992 1.00 92.56 117 ALA A O 1
ATOM 888 N N . TRP A 1 118 ? 11.556 0.997 -15.449 1.00 95.50 118 TRP A N 1
ATOM 889 C CA . TRP A 1 118 ? 11.607 0.267 -14.184 1.00 95.50 118 TRP A CA 1
ATOM 890 C C . TRP A 1 118 ? 11.615 1.206 -12.977 1.00 95.50 118 TRP A C 1
ATOM 892 O O . TRP A 1 118 ? 10.809 1.079 -12.057 1.00 95.50 118 TRP A O 1
ATOM 902 N N . GLY A 1 119 ? 12.461 2.238 -13.017 1.00 95.69 119 GLY A N 1
ATOM 903 C CA . GLY A 1 119 ? 12.509 3.236 -11.955 1.00 95.69 119 GLY A CA 1
ATOM 904 C C . GLY A 1 119 ? 11.217 4.048 -11.807 1.00 95.69 119 GLY A C 1
ATOM 905 O O . GLY A 1 119 ? 10.954 4.555 -10.717 1.00 95.69 119 GLY A O 1
ATOM 906 N N . ARG A 1 120 ? 10.416 4.219 -12.871 1.00 95.12 120 ARG A N 1
ATOM 907 C CA . ARG A 1 120 ? 9.081 4.838 -12.758 1.00 95.12 120 ARG A CA 1
ATOM 908 C C . ARG A 1 120 ? 8.108 3.896 -12.067 1.00 95.12 120 ARG A C 1
ATOM 910 O O . ARG A 1 120 ? 7.477 4.336 -11.115 1.00 95.12 120 ARG A O 1
ATOM 917 N N . GLU A 1 121 ? 8.071 2.637 -12.483 1.00 94.75 121 GLU A N 1
ATOM 918 C CA . GLU A 1 121 ? 7.188 1.620 -11.909 1.00 94.75 121 GLU A CA 1
ATOM 919 C C . GLU A 1 121 ? 7.402 1.486 -10.395 1.00 94.75 121 GLU A C 1
ATOM 921 O O . GLU A 1 121 ? 6.468 1.620 -9.614 1.00 94.75 121 GLU A O 1
ATOM 926 N N . LEU A 1 122 ? 8.662 1.380 -9.949 1.00 95.31 122 LEU A N 1
ATOM 927 C CA . LEU A 1 122 ? 8.990 1.313 -8.519 1.00 95.31 122 LEU A CA 1
ATOM 928 C C . LEU A 1 122 ? 8.541 2.552 -7.730 1.00 95.31 122 LEU A C 1
ATOM 930 O O . LEU A 1 122 ? 8.241 2.464 -6.539 1.00 95.31 122 LEU A O 1
ATOM 934 N N . ARG A 1 123 ? 8.532 3.733 -8.359 1.00 95.12 123 ARG A N 1
ATOM 935 C CA . ARG A 1 123 ? 8.035 4.960 -7.718 1.00 95.12 123 ARG A CA 1
ATOM 936 C C . ARG A 1 123 ? 6.513 5.000 -7.666 1.00 95.12 123 ARG A C 1
ATOM 938 O O . ARG A 1 123 ? 5.983 5.569 -6.715 1.00 95.12 123 ARG A O 1
ATOM 945 N N . GLU A 1 124 ? 5.839 4.446 -8.667 1.00 94.25 124 GLU A N 1
ATOM 946 C CA . GLU A 1 124 ? 4.380 4.338 -8.701 1.00 94.25 124 GLU A CA 1
ATOM 947 C C . GLU A 1 124 ? 3.894 3.385 -7.608 1.00 94.25 124 GLU A C 1
ATOM 949 O O . GLU A 1 124 ? 3.120 3.824 -6.761 1.00 94.25 124 GLU A O 1
ATOM 954 N N . GLU A 1 125 ? 4.480 2.190 -7.503 1.00 92.94 125 GLU A N 1
ATOM 955 C CA . GLU A 1 125 ? 4.225 1.230 -6.414 1.00 92.94 125 GLU A CA 1
ATOM 956 C C . GLU A 1 125 ? 4.416 1.876 -5.029 1.00 92.94 125 GLU A C 1
ATOM 958 O O . GLU A 1 125 ? 3.535 1.853 -4.173 1.00 92.94 125 GLU A O 1
ATOM 963 N N . ARG A 1 126 ? 5.535 2.585 -4.807 1.00 94.25 126 ARG A N 1
ATOM 964 C CA . ARG A 1 126 ? 5.762 3.297 -3.532 1.00 94.25 126 ARG A CA 1
ATOM 965 C C . ARG A 1 126 ? 4.713 4.365 -3.239 1.00 94.25 126 ARG A C 1
ATOM 967 O O . ARG A 1 126 ? 4.377 4.586 -2.074 1.00 94.25 126 ARG A O 1
ATOM 974 N N . ARG A 1 127 ? 4.256 5.095 -4.258 1.00 95.25 127 ARG A N 1
ATOM 975 C CA . ARG A 1 127 ? 3.246 6.150 -4.093 1.00 95.25 127 ARG A CA 1
ATOM 976 C C . ARG A 1 127 ? 1.892 5.543 -3.751 1.00 95.25 127 ARG A C 1
ATOM 978 O O . ARG A 1 127 ? 1.190 6.098 -2.904 1.00 95.25 127 ARG A O 1
ATOM 985 N N . ASP A 1 128 ? 1.554 4.429 -4.378 1.00 93.88 128 ASP A N 1
ATOM 986 C CA . ASP A 1 128 ? 0.298 3.727 -4.153 1.00 93.88 128 ASP A CA 1
ATOM 987 C C . ASP A 1 128 ? 0.277 3.131 -2.736 1.00 93.88 128 ASP A C 1
ATOM 989 O O . ASP A 1 128 ? -0.649 3.426 -1.967 1.00 93.88 128 ASP A O 1
ATOM 993 N N . GLY A 1 129 ? 1.371 2.488 -2.310 1.00 93.25 129 GLY A N 1
ATOM 994 C CA . GLY A 1 129 ? 1.585 2.075 -0.920 1.00 93.25 129 GLY A CA 1
ATOM 995 C C . GLY A 1 129 ? 1.520 3.241 0.078 1.00 93.25 129 GLY A C 1
ATOM 996 O O . GLY A 1 129 ? 0.877 3.139 1.127 1.00 93.25 129 GLY A O 1
ATOM 997 N N . LEU A 1 130 ? 2.100 4.406 -0.246 1.00 94.38 130 LEU A N 1
ATOM 998 C CA . LEU A 1 130 ? 2.008 5.607 0.599 1.00 94.38 130 LEU A CA 1
ATOM 999 C C . LEU A 1 130 ? 0.566 6.116 0.719 1.00 94.38 130 LEU A C 1
ATOM 1001 O O . LEU A 1 130 ? 0.126 6.480 1.813 1.00 94.38 130 LEU A O 1
ATOM 1005 N N . GLN A 1 131 ? -0.192 6.134 -0.377 1.00 95.50 131 GLN A N 1
ATOM 1006 C CA . GLN A 1 131 ? -1.594 6.543 -0.357 1.00 95.50 131 GLN A CA 1
ATOM 1007 C C . GLN A 1 131 ? -2.442 5.578 0.482 1.00 95.50 131 GLN A C 1
ATOM 1009 O O . GLN A 1 131 ? -3.289 6.027 1.265 1.00 95.50 131 GLN A O 1
ATOM 1014 N N . ALA A 1 132 ? -2.209 4.271 0.352 1.00 93.88 132 ALA A N 1
ATOM 1015 C CA . ALA A 1 132 ? -2.858 3.251 1.169 1.00 93.88 132 ALA A CA 1
ATOM 1016 C C . ALA A 1 132 ? -2.532 3.431 2.660 1.00 93.88 132 ALA A C 1
ATOM 1018 O O . ALA A 1 132 ? -3.443 3.434 3.497 1.00 93.88 132 ALA A O 1
ATOM 1019 N N . LEU A 1 133 ? -1.266 3.696 2.992 1.00 95.31 133 LEU A N 1
ATOM 1020 C CA . LEU A 1 133 ? -0.826 3.957 4.361 1.00 95.31 133 LEU A CA 1
ATOM 1021 C C . LEU A 1 133 ? -1.507 5.197 4.955 1.00 95.31 133 LEU A C 1
ATOM 1023 O O . LEU A 1 133 ? -2.008 5.144 6.078 1.00 95.31 133 LEU A O 1
ATOM 1027 N N . VAL A 1 134 ? -1.592 6.298 4.202 1.00 96.81 134 VAL A N 1
ATOM 1028 C CA . VAL A 1 134 ? -2.284 7.522 4.647 1.00 96.81 134 VAL A CA 1
ATOM 1029 C C . VAL A 1 134 ? -3.763 7.247 4.934 1.00 96.81 134 VAL A C 1
ATOM 1031 O O . VAL A 1 134 ? -4.276 7.686 5.965 1.00 96.81 134 VAL A O 1
ATOM 1034 N N . ARG A 1 135 ? -4.452 6.478 4.080 1.00 94.94 135 ARG A N 1
ATOM 1035 C CA . ARG A 1 135 ? -5.848 6.070 4.328 1.00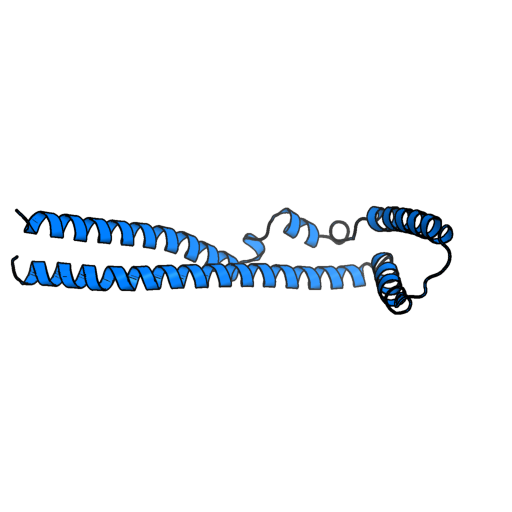 94.94 135 ARG A CA 1
ATOM 1036 C C . ARG A 1 135 ? -5.969 5.236 5.608 1.00 94.94 135 ARG A C 1
ATOM 1038 O O . ARG A 1 135 ? -6.859 5.501 6.415 1.00 94.94 135 ARG A O 1
ATOM 1045 N N . CYS A 1 136 ? -5.059 4.285 5.831 1.00 95.56 136 CYS A N 1
ATOM 1046 C CA . CYS A 1 136 ? -5.029 3.481 7.057 1.00 95.56 136 CYS A CA 1
ATOM 1047 C C . CYS A 1 136 ? -4.817 4.351 8.306 1.00 95.56 136 CYS A C 1
ATOM 1049 O O . CYS A 1 136 ? -5.513 4.176 9.305 1.00 95.56 136 CYS A O 1
ATOM 1051 N N . LEU A 1 137 ? -3.913 5.333 8.244 1.00 94.69 137 LEU A N 1
ATOM 1052 C CA . LEU A 1 137 ? -3.660 6.263 9.349 1.00 94.69 137 LEU A CA 1
ATOM 1053 C C . LEU A 1 137 ? -4.888 7.116 9.687 1.00 94.69 137 LEU A C 1
ATOM 1055 O O . LEU A 1 137 ? -5.193 7.300 10.865 1.00 94.69 137 LEU A O 1
ATOM 1059 N N . LEU A 1 138 ? -5.629 7.590 8.681 1.00 96.44 138 LEU A N 1
ATOM 1060 C CA . LEU A 1 138 ? -6.881 8.321 8.903 1.00 96.44 138 LEU A CA 1
ATOM 1061 C C . LEU A 1 138 ? -7.939 7.446 9.592 1.00 96.44 138 LEU A C 1
ATOM 1063 O O . LEU A 1 138 ? -8.585 7.900 10.537 1.00 96.44 138 LEU A O 1
ATOM 1067 N N . ILE A 1 139 ? -8.086 6.184 9.176 1.00 95.38 139 ILE A N 1
ATOM 1068 C CA . ILE A 1 139 ? -9.012 5.232 9.813 1.00 95.38 139 ILE A CA 1
ATOM 1069 C C . ILE A 1 139 ? -8.607 4.968 11.269 1.00 95.38 139 ILE A C 1
ATOM 1071 O O . ILE A 1 139 ? -9.460 4.974 12.159 1.00 95.38 139 ILE A O 1
ATOM 1075 N N . LEU A 1 140 ? -7.313 4.775 11.546 1.00 93.81 140 LEU A N 1
ATOM 1076 C CA . LEU A 1 140 ? -6.812 4.608 12.915 1.00 93.81 140 LEU A CA 1
ATOM 1077 C C . LEU A 1 140 ? -7.057 5.854 13.772 1.00 93.81 140 LEU A C 1
ATOM 1079 O O . LEU A 1 140 ? -7.436 5.723 14.935 1.00 93.81 140 LEU A O 1
ATOM 1083 N N . LEU A 1 141 ? -6.904 7.050 13.202 1.00 95.75 141 LEU A N 1
ATOM 1084 C CA . LEU A 1 141 ? -7.182 8.307 13.893 1.00 95.75 141 LEU A CA 1
ATOM 1085 C C . LEU A 1 141 ? -8.664 8.428 14.272 1.00 95.75 141 LEU A C 1
ATOM 1087 O O . LEU A 1 141 ? -8.973 8.763 15.414 1.00 95.75 141 LEU A O 1
ATOM 1091 N N . VAL A 1 142 ? -9.585 8.094 13.365 1.00 95.25 142 VAL A N 1
ATOM 1092 C CA . VAL A 1 142 ? -11.028 8.079 13.670 1.00 95.25 142 VAL A CA 1
ATOM 1093 C C . VAL A 1 142 ? -11.358 7.025 14.731 1.00 95.25 142 VAL A C 1
ATOM 1095 O O . VAL A 1 142 ? -12.066 7.332 15.691 1.00 95.25 142 VAL A O 1
ATOM 1098 N N . ASN A 1 143 ? -10.807 5.811 14.619 1.00 92.44 143 ASN A N 1
ATOM 1099 C CA . ASN A 1 143 ? -10.978 4.770 15.638 1.00 92.44 143 ASN A CA 1
ATOM 1100 C C . ASN A 1 143 ? -10.491 5.245 17.011 1.00 92.44 143 ASN A C 1
ATOM 1102 O O . ASN A 1 143 ? -11.181 5.043 18.008 1.00 92.44 143 ASN A O 1
ATOM 1106 N N . LEU A 1 144 ? -9.348 5.932 17.070 1.00 92.81 144 LEU A N 1
ATOM 1107 C CA . LEU A 1 144 ? -8.819 6.505 18.304 1.00 92.81 144 LEU A CA 1
ATOM 1108 C C . LEU A 1 144 ? -9.760 7.575 18.880 1.00 92.81 144 LEU A C 1
ATOM 1110 O O . LEU A 1 144 ? -10.031 7.565 20.081 1.00 92.81 144 LEU A O 1
ATOM 1114 N N . LEU A 1 145 ? -10.305 8.458 18.037 1.00 94.50 145 LEU A N 1
ATOM 1115 C CA . LEU A 1 145 ? -11.262 9.490 18.451 1.00 94.50 145 LEU A CA 1
ATOM 1116 C C . LEU A 1 145 ? -12.571 8.914 19.003 1.00 94.50 145 LEU A C 1
ATOM 1118 O O . LEU A 1 145 ? -13.168 9.533 19.878 1.00 94.50 145 LEU A O 1
ATOM 1122 N N . VAL A 1 146 ? -13.017 7.747 18.536 1.00 91.56 146 VAL A N 1
ATOM 1123 C CA . VAL A 1 146 ? -14.212 7.063 19.069 1.00 91.56 146 VAL A CA 1
ATOM 1124 C C . VAL A 1 146 ? -13.880 6.256 20.326 1.00 91.56 146 VAL A C 1
ATOM 1126 O O . VAL A 1 146 ? -14.644 6.261 21.299 1.00 91.56 146 VAL A O 1
ATOM 1129 N N . PHE A 1 147 ? -12.729 5.584 20.319 1.00 92.19 147 PHE A N 1
ATOM 1130 C CA . PHE A 1 147 ? -12.288 4.694 21.385 1.00 92.19 147 PHE A CA 1
ATOM 1131 C C . PHE A 1 147 ? -11.907 5.454 22.656 1.00 92.19 147 PHE A C 1
ATOM 1133 O O . PHE A 1 147 ? -12.304 5.046 23.745 1.00 92.19 147 PHE A O 1
ATOM 1140 N N . LEU A 1 148 ? -11.182 6.575 22.552 1.00 93.50 148 LEU A N 1
ATOM 1141 C CA . LEU A 1 148 ? -10.717 7.322 23.726 1.00 93.50 148 LEU A CA 1
ATOM 1142 C C . LEU A 1 148 ? -11.871 7.843 24.604 1.00 93.50 148 LEU A C 1
ATOM 1144 O O . LEU A 1 148 ? -11.837 7.585 25.809 1.00 93.50 148 LEU A O 1
ATOM 1148 N N . PRO A 1 149 ? -12.917 8.513 24.076 1.00 92.81 149 PRO A N 1
ATOM 1149 C CA . PRO A 1 149 ? -14.066 8.919 24.880 1.00 92.81 149 PRO A CA 1
ATOM 1150 C C . PRO A 1 149 ? -14.785 7.731 25.521 1.00 92.81 149 PRO A C 1
ATOM 1152 O O . PRO A 1 149 ? -15.099 7.787 26.709 1.00 92.81 149 PRO A O 1
ATOM 1155 N N . HIS A 1 150 ? -14.992 6.638 24.776 1.00 90.06 150 HIS A N 1
ATOM 1156 C CA . HIS A 1 150 ? -15.624 5.425 25.309 1.00 90.06 150 HIS A CA 1
ATOM 1157 C C . HIS A 1 150 ? -14.807 4.812 26.446 1.00 90.06 150 HIS A C 1
ATOM 1159 O O . HIS A 1 150 ? -15.348 4.490 27.506 1.00 90.06 150 HIS A O 1
ATOM 1165 N N . TRP A 1 151 ? -13.493 4.712 26.262 1.00 90.06 151 TRP A N 1
ATOM 1166 C CA . TRP A 1 151 ? -12.570 4.217 27.272 1.00 90.06 151 TRP A CA 1
ATOM 1167 C C . TRP A 1 151 ? -12.572 5.096 28.525 1.00 90.06 151 TRP A C 1
ATOM 1169 O O . TRP A 1 151 ? -12.628 4.585 29.646 1.00 90.06 151 TRP A O 1
ATOM 1179 N N . LEU A 1 152 ? -12.548 6.420 28.355 1.00 90.94 152 LEU A N 1
ATOM 1180 C CA . LEU A 1 152 ? -12.584 7.371 29.464 1.00 90.94 152 LEU A CA 1
ATOM 1181 C C . LEU A 1 152 ? -13.906 7.299 30.234 1.00 90.94 152 LEU A C 1
ATOM 1183 O O . LEU A 1 152 ? -13.880 7.313 31.465 1.00 90.94 152 LEU A O 1
ATOM 1187 N N . LEU A 1 153 ? -15.042 7.177 29.542 1.00 88.31 153 LEU A N 1
ATOM 1188 C CA . LEU A 1 153 ? -16.353 6.996 30.169 1.00 88.31 153 LEU A CA 1
ATOM 1189 C C . LEU A 1 153 ? -16.416 5.687 30.957 1.00 88.31 153 LEU A C 1
ATOM 1191 O O . LEU A 1 153 ? -16.787 5.705 32.129 1.00 88.31 153 LEU A O 1
ATOM 1195 N N . ALA A 1 154 ? -15.971 4.577 30.365 1.00 85.62 154 ALA A N 1
ATOM 1196 C CA . ALA A 1 154 ? -15.922 3.284 31.043 1.00 85.62 154 ALA A CA 1
ATOM 1197 C C . ALA A 1 154 ? -14.993 3.315 32.269 1.00 85.62 154 ALA A C 1
ATOM 1199 O O . ALA A 1 154 ? -15.326 2.781 33.327 1.00 85.62 154 ALA A O 1
ATOM 1200 N N . LYS A 1 155 ? -13.833 3.978 32.165 1.00 87.88 155 LYS A N 1
ATOM 1201 C CA . LYS A 1 155 ? -12.907 4.154 33.292 1.00 87.88 155 LYS A CA 1
ATOM 1202 C C . LYS A 1 155 ? -13.534 4.986 34.412 1.00 87.88 155 LYS A C 1
ATOM 1204 O O . LYS A 1 155 ? -13.396 4.617 35.575 1.00 87.88 155 LYS A O 1
ATOM 1209 N N . ARG A 1 156 ? -14.225 6.080 34.074 1.00 88.44 156 ARG A N 1
ATOM 1210 C CA . ARG A 1 156 ? -14.918 6.937 35.049 1.00 88.44 156 ARG A CA 1
ATOM 1211 C C . ARG A 1 156 ? -16.080 6.215 35.730 1.00 88.44 156 ARG A C 1
ATOM 1213 O O . ARG A 1 156 ? -16.198 6.331 36.943 1.00 88.44 156 ARG A O 1
ATOM 1220 N N . ALA A 1 157 ? -16.881 5.448 34.990 1.00 85.38 157 ALA A N 1
ATOM 1221 C CA . ALA A 1 157 ? -17.983 4.663 35.550 1.00 85.38 157 ALA A CA 1
ATOM 1222 C C . ALA A 1 157 ? -17.482 3.661 36.603 1.00 85.38 157 ALA A C 1
ATOM 1224 O O . ALA A 1 157 ? -17.958 3.672 37.735 1.00 85.38 157 ALA A O 1
ATOM 1225 N N . ARG A 1 158 ? -16.418 2.911 36.275 1.00 85.06 158 ARG A N 1
ATOM 1226 C CA . ARG A 1 158 ? -15.773 1.981 37.216 1.00 85.06 158 ARG A CA 1
ATOM 1227 C C . ARG A 1 158 ? -15.201 2.679 38.451 1.00 85.06 158 ARG A C 1
ATOM 1229 O O . ARG A 1 158 ? -15.339 2.171 39.556 1.00 85.06 158 ARG A O 1
ATOM 1236 N N . ALA A 1 159 ? -14.563 3.839 38.279 1.00 88.94 159 ALA A N 1
ATOM 1237 C CA . ALA A 1 159 ? -14.000 4.603 39.396 1.00 88.94 159 ALA A CA 1
ATOM 1238 C C . ALA A 1 159 ? -15.079 5.183 40.328 1.00 88.94 159 ALA A C 1
ATOM 1240 O O . ALA A 1 159 ? -14.833 5.344 41.519 1.00 88.94 159 ALA A O 1
ATOM 1241 N N . ALA A 1 160 ? -16.266 5.482 39.798 1.00 86.75 160 ALA A N 1
ATOM 1242 C CA . ALA A 1 160 ? -17.402 5.971 40.571 1.00 86.75 160 ALA A CA 1
ATOM 1243 C C . ALA A 1 160 ? -18.160 4.854 41.321 1.00 86.75 160 ALA A C 1
ATOM 1245 O O . ALA A 1 160 ? -19.122 5.159 42.023 1.00 86.75 160 ALA A O 1
ATOM 1246 N N . GLY A 1 161 ? -17.752 3.584 41.178 1.00 76.75 161 GLY A N 1
ATOM 1247 C CA . GLY A 1 161 ? -18.429 2.438 41.796 1.00 76.75 161 GLY A CA 1
ATOM 1248 C C . GLY A 1 161 ? -19.859 2.227 41.288 1.00 76.75 161 GLY A C 1
ATOM 1249 O O . GLY A 1 161 ? -20.692 1.701 42.026 1.00 76.75 161 GLY A O 1
ATOM 1250 N N . ILE A 1 162 ? -20.152 2.700 40.069 1.00 56.69 162 ILE A N 1
ATOM 1251 C CA . ILE A 1 162 ? -21.452 2.550 39.399 1.00 56.69 162 ILE A CA 1
ATOM 1252 C C . ILE A 1 162 ? -21.465 1.265 38.588 1.00 56.69 162 ILE A C 1
ATOM 1254 O O . ILE A 1 162 ? -20.427 0.988 37.946 1.00 56.69 162 ILE A O 1
#

Foldseek 3Di:
DVVVVVVVVLVVLLVVLVVLLVVLVVLLVVLVCLQVPVLVVDDPLLNVCLPDLVSVQDPPVVLVVVVVVVVVVVVVVVVDDDDDDDVPVVVVVVVVVSCVSNPPDDPVRSNVVSVVVVVVSSVVSNVVSVVSNVVSVVSNVVSCVSNVVSVVVVVVCVVVVD

Mean predicted aligned error: 11.85 Å

Radius of gyration: 29.61 Å; Cα contacts (8 Å, |Δi|>4): 70; chains: 1; bounding box: 54×33×92 Å

Secondary structure (DSSP, 8-state):
-HHHHHHHHHHHHHHHHHHHHHHHHHHHHHHHHHHH-HHHHS-HHHHHHTTSHHHHSPPHHHHHHHHHHHHHHHHHHTTS-----S-HHHHHHHHHHHHHHTS---HHHHHHHHHHHHHHHHHHHHHHHHHHHHHHHHHHHHHHHHHHHHHHHHHHHHHTT-